Protein AF-A0A0A7GGQ1-F1 (afdb_monomer)

Foldseek 3Di:
DPVCVVPVDDDDDDDPDPVVCLVPDQKDFDDDPNDGPDIDGPPDHDDPCVVPVCVVVVVPD

Sequence (61 aa):
MELQRKFKVAYLFITHDVELAKLIADRIAIMHDGRVVKVVENNGGIKNADLLSETHTLSTF

Solvent-accessible surface area (backbone atoms only — not comparable to full-atom values): 4262 Å² total; per-residue (Å²): 134,66,64,56,78,74,64,77,62,86,84,86,84,88,75,90,55,66,70,64,48,61,78,76,40,65,62,50,74,44,71,54,96,95,36,80,78,44,76,49,67,48,88,80,67,73,54,68,69,82,62,49,78,55,51,71,73,63,70,79,114

pLDDT: mean 70.94, std 14.43, range [40.16, 88.31]

Organism: Geoglobus acetivorans (NCBI:txid565033)

Structure (mmCIF, N/CA/C/O backbone):
data_AF-A0A0A7GGQ1-F1
#
_entry.id   AF-A0A0A7GGQ1-F1
#
loop_
_atom_site.group_PDB
_atom_site.id
_atom_site.type_symbol
_atom_site.label_atom_id
_atom_site.label_alt_id
_atom_site.label_comp_id
_atom_site.label_asym_id
_atom_site.label_entity_id
_atom_site.label_seq_id
_atom_site.pdbx_PDB_ins_code
_atom_site.Cartn_x
_atom_site.Cartn_y
_atom_site.Cartn_z
_atom_site.occupancy
_atom_site.B_iso_or_equiv
_atom_site.auth_seq_id
_atom_site.auth_comp_id
_atom_site.auth_asym_id
_atom_site.auth_atom_id
_atom_site.pdbx_PDB_model_num
ATOM 1 N N . MET A 1 1 ? -6.854 6.352 13.050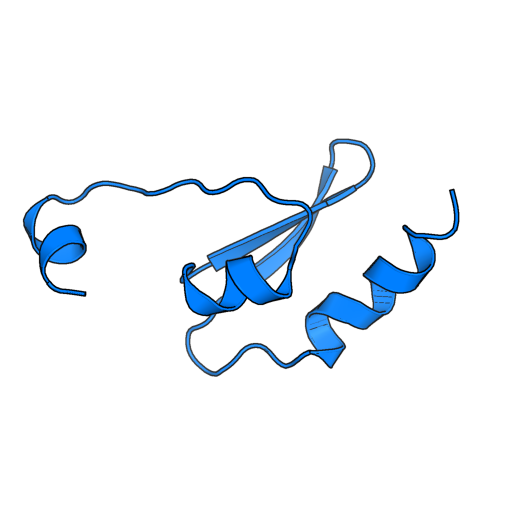 1.00 53.66 1 MET A N 1
ATOM 2 C CA . MET A 1 1 ? -7.771 5.529 12.221 1.00 53.66 1 MET A CA 1
ATOM 3 C C . MET A 1 1 ? -9.181 5.443 12.831 1.00 53.66 1 MET A C 1
ATOM 5 O O . MET A 1 1 ? -9.708 4.351 13.043 1.00 53.66 1 MET A O 1
ATOM 9 N N . GLU A 1 2 ? -9.805 6.585 13.139 1.00 49.53 2 GLU A N 1
ATOM 10 C CA . GLU A 1 2 ? -11.167 6.629 13.714 1.00 49.53 2 GLU A CA 1
ATOM 11 C C . GLU A 1 2 ? -12.212 7.089 12.682 1.00 49.53 2 GLU A C 1
ATOM 13 O O . GLU A 1 2 ? -13.347 6.622 12.681 1.00 49.53 2 GLU A O 1
ATOM 18 N N . LEU A 1 3 ? -11.801 7.928 11.726 1.00 55.16 3 LEU A N 1
ATOM 19 C CA . LEU A 1 3 ? -12.678 8.493 10.701 1.00 55.16 3 LEU A CA 1
ATOM 20 C C . LEU A 1 3 ? -13.097 7.466 9.631 1.00 55.16 3 LEU A C 1
ATOM 22 O O . LEU A 1 3 ? -14.269 7.379 9.281 1.00 55.16 3 LEU A O 1
ATOM 26 N N . GLN A 1 4 ? -12.170 6.621 9.166 1.00 55.84 4 GLN A N 1
ATOM 27 C CA . GLN A 1 4 ? -12.441 5.613 8.128 1.00 55.84 4 GLN A CA 1
ATOM 28 C C . GLN A 1 4 ? -13.495 4.583 8.569 1.00 55.84 4 GLN A C 1
ATOM 30 O O . GLN A 1 4 ? -14.414 4.265 7.815 1.00 55.84 4 GLN A O 1
ATOM 35 N N . ARG A 1 5 ? -13.421 4.126 9.829 1.00 57.22 5 ARG A N 1
ATOM 36 C CA . ARG A 1 5 ? -14.398 3.190 10.411 1.00 57.22 5 ARG A CA 1
ATOM 37 C C . ARG A 1 5 ? -15.798 3.794 10.529 1.00 57.22 5 ARG A C 1
ATOM 39 O O . ARG A 1 5 ? -16.780 3.067 10.419 1.00 57.22 5 ARG A O 1
ATOM 46 N N . LYS A 1 6 ? -15.889 5.111 10.725 1.00 55.75 6 LYS A N 1
ATOM 47 C CA . LYS A 1 6 ? -17.151 5.825 10.951 1.00 55.75 6 LYS A CA 1
ATOM 48 C C . LYS A 1 6 ? -17.903 6.148 9.654 1.00 55.75 6 LYS A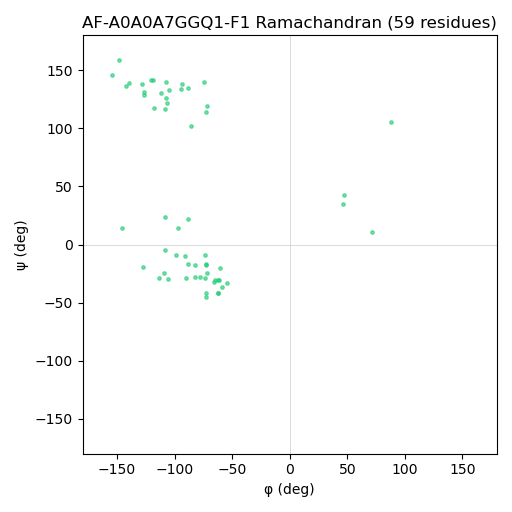 C 1
ATOM 50 O O . LYS A 1 6 ? -19.126 6.211 9.679 1.00 55.75 6 LYS A O 1
ATOM 55 N N . PHE A 1 7 ? -17.192 6.306 8.533 1.00 62.09 7 PHE A N 1
ATOM 56 C CA . PHE A 1 7 ? -17.778 6.745 7.258 1.00 62.09 7 PHE A CA 1
ATOM 57 C C . PHE A 1 7 ? -17.889 5.657 6.175 1.00 62.09 7 PHE A C 1
ATOM 59 O O . PHE A 1 7 ? -18.472 5.931 5.132 1.00 62.09 7 PHE A O 1
ATOM 66 N N . LYS A 1 8 ? -17.385 4.429 6.400 1.00 65.00 8 LYS A N 1
ATOM 67 C CA . LYS A 1 8 ? -17.400 3.320 5.410 1.00 65.00 8 LYS A CA 1
ATOM 68 C C . LYS A 1 8 ? -16.941 3.752 4.003 1.00 65.00 8 LYS A C 1
ATOM 70 O O . LYS A 1 8 ? -17.451 3.271 2.994 1.00 65.00 8 LYS A O 1
ATOM 75 N N . VAL A 1 9 ? -15.986 4.673 3.938 1.00 73.44 9 VAL A N 1
ATOM 76 C CA . VAL A 1 9 ? -15.426 5.178 2.681 1.00 73.44 9 VAL A CA 1
ATOM 77 C C . VAL A 1 9 ? -14.182 4.379 2.312 1.00 73.44 9 VAL A C 1
ATOM 79 O O . VAL A 1 9 ? -13.355 4.070 3.171 1.00 73.44 9 VAL A O 1
ATOM 82 N N . ALA A 1 10 ? -14.052 4.049 1.030 1.00 80.06 10 ALA A N 1
ATOM 83 C CA . ALA A 1 10 ? -12.838 3.464 0.482 1.00 80.06 10 ALA A CA 1
ATOM 84 C C . ALA A 1 10 ? -11.890 4.582 0.030 1.00 80.06 10 ALA A C 1
ATOM 86 O O . ALA A 1 10 ? -12.317 5.529 -0.631 1.00 80.06 10 ALA A O 1
ATOM 87 N N . TYR A 1 11 ? -10.608 4.456 0.369 1.00 78.25 11 TYR A N 1
ATOM 88 C CA . TYR A 1 11 ? -9.554 5.346 -0.108 1.00 78.25 11 TYR A CA 1
ATOM 89 C C . TYR A 1 11 ? -8.718 4.607 -1.149 1.00 78.25 11 TYR A C 1
ATOM 91 O O . TYR A 1 11 ? -8.160 3.551 -0.858 1.00 78.25 11 TYR A O 1
ATOM 99 N N . LEU A 1 12 ? -8.643 5.163 -2.357 1.00 84.75 12 LEU A N 1
ATOM 100 C CA . LEU A 1 12 ? -7.748 4.700 -3.412 1.00 84.75 12 LEU A CA 1
ATOM 101 C C . LEU A 1 12 ? -6.640 5.735 -3.579 1.00 84.75 12 LEU A C 1
ATOM 103 O O . LEU A 1 12 ? -6.908 6.880 -3.935 1.00 84.75 12 LEU A O 1
ATOM 107 N N . PHE A 1 13 ? -5.406 5.324 -3.313 1.00 82.25 13 PHE A N 1
ATOM 108 C CA . PHE A 1 13 ? -4.224 6.152 -3.509 1.00 82.25 13 PHE A CA 1
ATOM 109 C C . PHE A 1 13 ? -3.389 5.576 -4.652 1.00 82.25 13 PHE A C 1
ATOM 111 O O . PHE A 1 13 ? -3.126 4.375 -4.672 1.00 82.25 13 PHE A O 1
ATOM 118 N N . ILE A 1 14 ? -2.992 6.425 -5.602 1.00 85.31 14 ILE A N 1
ATOM 119 C CA . ILE A 1 14 ? -2.166 6.045 -6.751 1.00 85.31 14 ILE A CA 1
ATOM 120 C C . ILE A 1 14 ? -0.866 6.831 -6.649 1.00 85.31 14 ILE A C 1
ATOM 122 O O . ILE A 1 14 ? -0.869 8.060 -6.681 1.00 85.31 14 ILE A O 1
ATOM 126 N N . THR A 1 15 ? 0.240 6.115 -6.502 1.00 83.56 15 THR A N 1
ATOM 127 C CA . THR A 1 15 ? 1.581 6.688 -6.413 1.00 83.56 15 THR A CA 1
ATOM 128 C C . THR A 1 15 ? 2.586 5.726 -7.025 1.00 83.56 15 THR A C 1
ATOM 130 O O . THR A 1 15 ? 2.330 4.527 -7.128 1.00 83.56 15 THR A O 1
ATOM 133 N N . HIS A 1 16 ? 3.735 6.265 -7.409 1.00 84.38 16 HIS A N 1
ATOM 134 C CA . HIS A 1 16 ? 4.912 5.476 -7.751 1.00 84.38 16 HIS A CA 1
ATOM 135 C C . HIS A 1 16 ? 5.785 5.191 -6.513 1.00 84.38 16 HIS A C 1
ATOM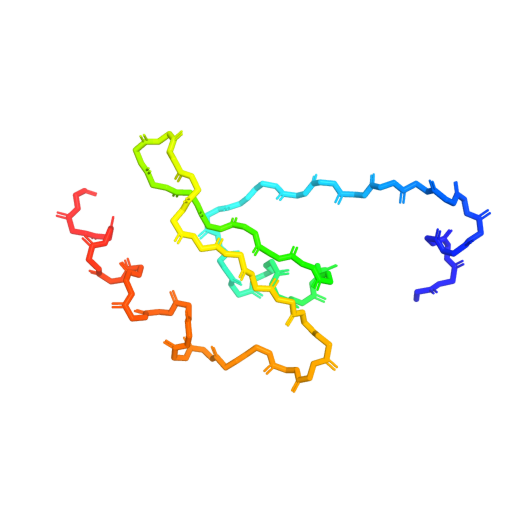 137 O O . HIS A 1 16 ? 6.622 4.294 -6.548 1.00 84.38 16 HIS A O 1
ATOM 143 N N . ASP A 1 17 ? 5.585 5.930 -5.415 1.00 82.81 17 ASP A N 1
ATOM 144 C CA . ASP A 1 17 ? 6.315 5.742 -4.162 1.00 82.81 17 ASP A CA 1
ATOM 145 C C . ASP A 1 17 ? 5.652 4.661 -3.301 1.00 82.81 17 ASP A C 1
ATOM 147 O O . ASP A 1 17 ? 4.638 4.858 -2.621 1.00 82.81 17 ASP A O 1
ATOM 151 N N . VAL A 1 18 ? 6.268 3.488 -3.342 1.00 77.81 18 VAL A N 1
ATOM 152 C CA . VAL A 1 18 ? 5.809 2.296 -2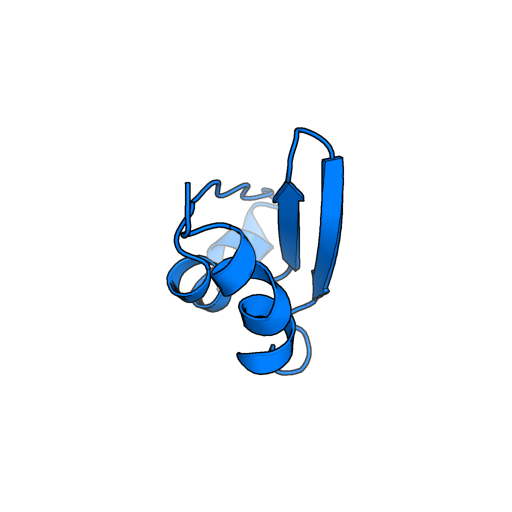.642 1.00 77.81 18 VAL A CA 1
ATOM 153 C C . VAL A 1 18 ? 6.016 2.401 -1.122 1.00 77.81 18 VAL A C 1
ATOM 155 O O . VAL A 1 18 ? 5.292 1.744 -0.373 1.00 77.81 18 VAL A O 1
ATOM 158 N N . GLU A 1 19 ? 6.960 3.209 -0.628 1.00 81.44 19 GLU A N 1
ATOM 159 C CA . GLU A 1 19 ? 7.189 3.390 0.814 1.00 81.44 19 GLU A CA 1
ATOM 160 C C . GLU A 1 19 ? 6.075 4.213 1.449 1.00 81.44 19 GLU A C 1
ATOM 162 O O . GLU A 1 19 ? 5.506 3.808 2.468 1.00 81.44 19 GLU A O 1
ATOM 167 N N . LEU A 1 20 ? 5.686 5.310 0.797 1.00 82.50 20 LEU A N 1
ATOM 168 C CA . LEU A 1 20 ? 4.568 6.127 1.254 1.00 82.50 20 LEU A CA 1
ATOM 169 C C . LEU A 1 20 ? 3.253 5.334 1.245 1.00 82.50 20 LEU A C 1
ATOM 171 O O . LEU A 1 20 ? 2.482 5.407 2.202 1.00 82.50 20 LEU A O 1
ATOM 175 N N . ALA A 1 21 ? 3.017 4.526 0.204 1.00 82.38 21 ALA A N 1
ATOM 176 C CA . ALA A 1 21 ? 1.825 3.684 0.101 1.00 82.38 21 ALA A CA 1
ATOM 177 C C . ALA A 1 21 ? 1.692 2.687 1.272 1.00 82.38 21 ALA A C 1
ATOM 179 O O . ALA A 1 21 ? 0.587 2.475 1.768 1.00 82.38 21 ALA A O 1
ATOM 180 N N . LYS A 1 22 ? 2.802 2.121 1.772 1.00 79.69 22 LYS A N 1
ATOM 181 C CA . LYS A 1 22 ? 2.810 1.187 2.920 1.00 79.69 22 LYS A CA 1
ATOM 182 C C . LYS A 1 22 ? 2.391 1.814 4.238 1.00 79.69 22 LYS A C 1
ATOM 184 O O . LYS A 1 22 ? 1.829 1.119 5.081 1.00 79.69 22 LYS A O 1
ATOM 189 N N . LEU A 1 23 ? 2.684 3.096 4.432 1.00 81.00 23 LEU A N 1
ATOM 190 C CA . LEU A 1 23 ? 2.357 3.787 5.676 1.00 81.00 23 LEU A CA 1
ATOM 191 C C . LEU A 1 23 ? 0.855 4.080 5.787 1.00 81.00 23 LEU A C 1
ATOM 193 O O . LEU A 1 23 ? 0.320 4.164 6.891 1.00 81.00 23 LEU A O 1
ATOM 197 N N . ILE A 1 24 ? 0.185 4.250 4.645 1.00 81.38 24 ILE A N 1
ATOM 198 C CA . ILE A 1 24 ? -1.192 4.756 4.582 1.00 81.38 24 ILE A CA 1
ATOM 199 C C . ILE A 1 24 ? -2.229 3.703 4.182 1.00 81.38 24 ILE A C 1
ATOM 201 O O . ILE A 1 24 ? -3.404 3.889 4.491 1.00 81.38 24 ILE A O 1
ATOM 205 N N . ALA A 1 25 ? -1.831 2.639 3.477 1.00 82.69 25 ALA A N 1
ATOM 206 C CA . ALA A 1 25 ? -2.754 1.672 2.893 1.00 82.69 25 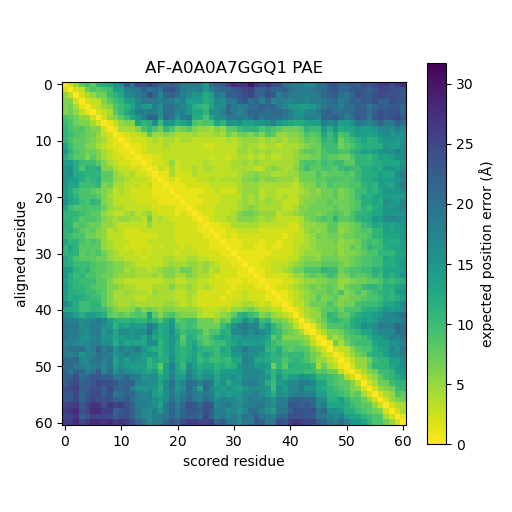ALA A CA 1
ATOM 207 C C . ALA A 1 25 ? -2.749 0.324 3.628 1.00 82.69 25 ALA A C 1
ATOM 209 O O . ALA A 1 25 ? -1.701 -0.226 3.975 1.00 82.69 25 ALA A O 1
ATOM 210 N N . ASP A 1 26 ? -3.944 -0.250 3.779 1.00 82.19 26 ASP A N 1
ATOM 211 C CA . ASP A 1 26 ? -4.130 -1.611 4.294 1.00 82.19 26 ASP A CA 1
ATOM 212 C C . ASP A 1 26 ? -3.837 -2.673 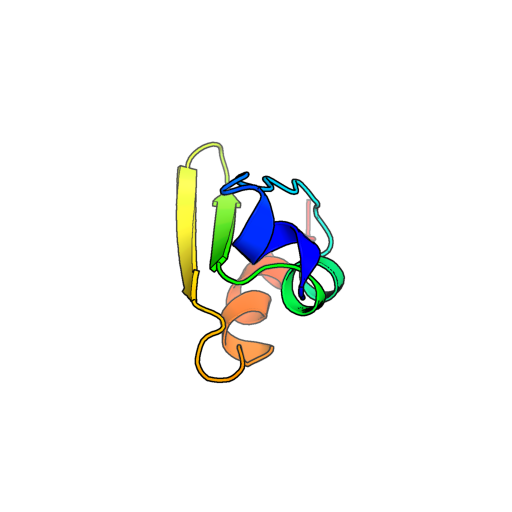3.223 1.00 82.19 26 ASP A C 1
ATOM 214 O O . ASP A 1 26 ? -3.460 -3.804 3.529 1.00 82.19 26 ASP A O 1
ATOM 218 N N . ARG A 1 27 ? -4.025 -2.327 1.944 1.00 83.56 27 ARG A N 1
ATOM 219 C CA . ARG A 1 27 ? -3.801 -3.207 0.789 1.00 83.56 27 ARG A CA 1
ATOM 220 C C . ARG A 1 27 ? -3.139 -2.425 -0.332 1.00 83.56 27 ARG A C 1
ATOM 222 O O . ARG A 1 27 ? -3.535 -1.297 -0.614 1.00 83.56 27 ARG A O 1
ATOM 229 N N . ILE A 1 28 ? -2.169 -3.044 -0.993 1.00 86.56 28 ILE A N 1
ATOM 230 C CA . ILE A 1 28 ? -1.418 -2.435 -2.093 1.00 86.56 28 ILE A CA 1
ATOM 231 C C . ILE A 1 28 ? -1.492 -3.360 -3.301 1.00 86.56 28 ILE A C 1
ATOM 233 O O . ILE A 1 28 ? -1.182 -4.545 -3.194 1.00 86.56 28 ILE A O 1
ATOM 237 N N . ALA A 1 29 ? -1.884 -2.813 -4.450 1.00 87.31 29 ALA A N 1
ATOM 238 C CA . ALA A 1 29 ? -1.780 -3.483 -5.738 1.00 87.31 29 ALA A CA 1
ATOM 239 C C . ALA A 1 29 ? -0.660 -2.824 -6.549 1.00 87.31 29 ALA A C 1
ATOM 241 O O . ALA A 1 29 ? -0.666 -1.608 -6.730 1.00 87.31 29 ALA A O 1
ATOM 242 N N . ILE A 1 30 ? 0.294 -3.620 -7.024 1.00 85.69 30 ILE A N 1
ATOM 243 C CA . ILE A 1 30 ? 1.340 -3.166 -7.941 1.00 85.69 30 ILE A CA 1
ATOM 244 C C . ILE A 1 30 ? 0.882 -3.469 -9.359 1.00 85.69 30 ILE A C 1
ATOM 246 O O . ILE A 1 30 ? 0.421 -4.578 -9.652 1.00 85.69 30 ILE A O 1
ATOM 250 N N . MET A 1 31 ? 1.030 -2.483 -10.238 1.00 85.12 31 MET A N 1
ATOM 251 C CA . MET A 1 31 ? 0.708 -2.596 -11.652 1.00 85.12 31 MET A CA 1
ATOM 252 C C . MET A 1 31 ? 1.952 -2.369 -12.509 1.00 85.12 31 MET A C 1
ATOM 254 O O . MET A 1 31 ? 2.756 -1.491 -12.210 1.00 85.12 31 MET A O 1
ATOM 258 N N . HIS A 1 32 ? 2.071 -3.140 -13.586 1.00 83.75 32 HIS A N 1
ATOM 259 C CA . HIS A 1 32 ? 3.086 -2.987 -14.623 1.00 83.75 32 HIS A CA 1
ATOM 260 C C . HIS A 1 32 ? 2.455 -3.279 -15.990 1.00 83.75 32 HIS A C 1
ATOM 262 O O . HIS A 1 32 ? 1.663 -4.216 -16.106 1.00 83.75 32 HIS A O 1
ATOM 268 N N . ASP A 1 33 ? 2.744 -2.458 -17.004 1.00 88.31 33 ASP A N 1
ATOM 269 C CA . ASP A 1 33 ? 2.168 -2.567 -18.357 1.00 88.31 33 ASP A CA 1
ATOM 270 C C . ASP A 1 33 ? 0.640 -2.765 -18.380 1.00 88.31 33 ASP A C 1
ATOM 272 O O . ASP A 1 33 ? 0.087 -3.601 -19.098 1.00 88.31 33 ASP A O 1
ATOM 276 N N . GLY A 1 34 ? -0.071 -2.014 -17.533 1.00 87.94 34 GLY A N 1
ATOM 277 C CA . GLY A 1 34 ? -1.534 -2.066 -17.450 1.00 87.94 34 GLY A CA 1
ATOM 278 C C . GLY A 1 34 ? -2.099 -3.346 -16.822 1.00 87.94 34 GLY A C 1
ATOM 279 O O . GLY A 1 34 ? -3.308 -3.567 -16.880 1.00 87.94 34 GLY A O 1
ATOM 280 N N . ARG A 1 35 ? -1.263 -4.189 -16.206 1.00 87.19 35 ARG A N 1
ATOM 281 C CA . ARG A 1 35 ? -1.679 -5.419 -15.520 1.00 87.19 35 ARG A CA 1
ATOM 282 C C . ARG A 1 35 ? -1.289 -5.375 -14.052 1.00 87.19 35 ARG A C 1
ATOM 284 O O . ARG A 1 35 ? -0.217 -4.893 -13.702 1.00 87.19 35 ARG A O 1
ATOM 291 N N . VAL A 1 36 ? -2.156 -5.897 -13.186 1.00 86.75 36 VAL A N 1
ATOM 292 C CA . VAL A 1 36 ? -1.822 -6.094 -11.770 1.00 86.75 36 VAL A CA 1
ATOM 293 C C . VAL A 1 36 ? -0.844 -7.257 -11.685 1.00 86.75 36 VAL A C 1
ATOM 295 O O . VAL A 1 36 ? -1.202 -8.387 -12.007 1.00 86.75 36 VAL A O 1
ATOM 298 N N . VAL A 1 37 ? 0.383 -6.972 -11.266 1.00 86.75 37 VAL A N 1
ATOM 299 C CA . VAL A 1 37 ? 1.427 -7.991 -11.104 1.00 86.75 37 VAL A CA 1
ATOM 300 C C . VAL A 1 37 ? 1.417 -8.585 -9.701 1.00 86.75 37 VAL A C 1
ATOM 302 O O . VAL A 1 37 ? 1.760 -9.750 -9.524 1.00 86.75 37 VAL A O 1
ATOM 305 N N . LYS A 1 38 ? 0.981 -7.813 -8.693 1.00 81.81 38 LYS A N 1
ATOM 306 C CA . LYS A 1 38 ? 0.994 -8.254 -7.295 1.00 81.81 38 LYS A CA 1
ATOM 307 C C . LYS A 1 38 ? -0.054 -7.541 -6.454 1.00 81.81 38 LYS A C 1
ATOM 309 O O . LYS A 1 38 ? -0.312 -6.357 -6.650 1.00 81.81 38 LYS A O 1
ATOM 314 N N . VAL A 1 39 ? -0.612 -8.249 -5.475 1.00 85.56 39 VAL A N 1
ATOM 315 C CA . VAL A 1 39 ? -1.468 -7.680 -4.426 1.00 85.56 39 VAL A CA 1
ATOM 316 C C . VAL A 1 39 ? -0.910 -8.102 -3.074 1.00 85.56 39 VAL A C 1
ATOM 318 O O . VAL A 1 39 ? -0.613 -9.277 -2.872 1.00 85.56 39 VAL A O 1
ATOM 321 N N . VAL A 1 40 ? -0.750 -7.145 -2.164 1.00 83.44 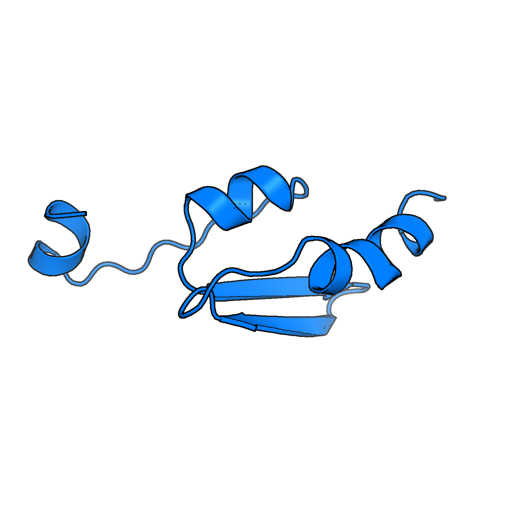40 VAL A N 1
ATOM 322 C CA . VAL A 1 40 ? -0.185 -7.361 -0.830 1.00 83.44 40 VAL A CA 1
ATOM 323 C C . VAL A 1 40 ? -1.121 -6.790 0.230 1.00 83.44 40 VAL A C 1
ATOM 325 O O . VAL A 1 40 ? -1.673 -5.702 0.063 1.00 83.44 40 VAL A O 1
ATOM 328 N N . GLU A 1 41 ? -1.296 -7.531 1.323 1.00 81.62 41 GLU A N 1
ATOM 329 C CA . GLU A 1 41 ? -2.086 -7.125 2.487 1.00 81.62 41 GLU A CA 1
ATOM 330 C C . GLU A 1 41 ? -1.160 -6.720 3.640 1.00 81.62 41 GLU A C 1
ATOM 332 O O . GLU A 1 41 ? -0.211 -7.429 3.967 1.00 81.62 41 GLU A O 1
ATOM 337 N N . ASN A 1 42 ? -1.435 -5.586 4.281 1.00 74.19 42 ASN A N 1
ATOM 338 C CA . ASN A 1 42 ? -0.603 -4.998 5.334 1.00 74.19 42 ASN A CA 1
ATOM 339 C C . ASN A 1 42 ? -0.952 -5.511 6.747 1.00 74.19 42 ASN A C 1
ATOM 341 O O . ASN A 1 42 ? -0.640 -4.879 7.751 1.00 74.19 42 ASN A O 1
ATOM 345 N N . ASN A 1 43 ? -1.585 -6.682 6.846 1.00 68.12 43 ASN A N 1
ATOM 346 C CA . ASN A 1 43 ? -2.130 -7.208 8.104 1.00 68.12 43 ASN A CA 1
ATOM 347 C C . ASN A 1 43 ? -1.053 -7.729 9.086 1.00 68.12 43 ASN A C 1
ATOM 349 O O . ASN A 1 43 ? -1.372 -8.028 10.234 1.00 68.12 43 ASN A O 1
ATOM 353 N N . GLY A 1 44 ? 0.213 -7.836 8.658 1.00 61.81 44 GLY A N 1
ATOM 354 C CA . GLY A 1 44 ? 1.324 -8.377 9.461 1.00 61.81 44 GLY A CA 1
ATOM 355 C C . GLY A 1 44 ? 2.694 -7.732 9.214 1.00 61.81 44 GLY A C 1
ATOM 356 O O . GLY A 1 44 ? 3.705 -8.286 9.641 1.00 61.81 44 GLY A O 1
ATOM 357 N N . GLY A 1 45 ? 2.737 -6.577 8.540 1.00 58.38 45 GLY A N 1
ATOM 358 C CA . GLY A 1 45 ? 3.972 -5.885 8.163 1.00 58.38 45 GLY A CA 1
ATOM 359 C C . GLY A 1 45 ? 4.515 -6.355 6.813 1.00 58.38 45 GLY A C 1
ATOM 360 O O . GLY A 1 45 ? 5.082 -7.439 6.690 1.00 58.38 45 GLY A O 1
ATOM 361 N N . ILE A 1 46 ? 4.355 -5.521 5.786 1.00 63.47 46 ILE A N 1
ATOM 362 C CA . ILE A 1 46 ? 4.897 -5.793 4.451 1.00 63.47 46 ILE A CA 1
ATOM 363 C C . ILE A 1 46 ? 6.418 -5.624 4.484 1.00 63.47 46 ILE A C 1
ATOM 365 O O . ILE A 1 46 ? 6.913 -4.525 4.748 1.00 63.47 46 ILE A O 1
ATOM 369 N N . LYS A 1 47 ? 7.187 -6.680 4.189 1.00 60.66 47 LYS A N 1
ATOM 370 C CA . LYS A 1 47 ? 8.649 -6.566 4.135 1.00 60.66 47 LYS A CA 1
ATOM 371 C C . LYS A 1 47 ? 9.055 -5.832 2.860 1.00 60.66 47 LYS A C 1
ATOM 373 O O . LYS A 1 47 ? 8.514 -6.074 1.785 1.00 60.66 47 LYS A O 1
ATOM 378 N N . ASN A 1 48 ? 10.050 -4.947 2.958 1.00 56.62 48 ASN A N 1
ATOM 379 C CA . ASN A 1 48 ? 10.576 -4.214 1.798 1.00 56.62 48 ASN A CA 1
ATOM 380 C C . ASN A 1 48 ? 11.025 -5.150 0.660 1.00 56.62 48 ASN A C 1
ATOM 382 O O . ASN A 1 48 ? 10.811 -4.823 -0.504 1.00 56.62 48 ASN A O 1
ATOM 386 N N . ALA A 1 49 ? 11.539 -6.339 0.990 1.00 57.06 49 ALA A N 1
ATOM 387 C CA . ALA A 1 49 ? 11.928 -7.359 0.017 1.00 57.06 49 ALA A CA 1
ATOM 388 C C . ALA A 1 49 ? 10.761 -7.871 -0.852 1.00 57.06 49 ALA A C 1
ATOM 390 O O . ALA A 1 49 ? 10.978 -8.179 -2.018 1.00 57.06 49 ALA A O 1
ATOM 391 N N . ASP A 1 50 ? 9.528 -7.896 -0.333 1.00 60.69 50 ASP A N 1
ATOM 392 C CA . ASP A 1 50 ? 8.362 -8.394 -1.077 1.00 60.69 50 ASP A CA 1
ATOM 393 C C . ASP A 1 50 ? 7.914 -7.430 -2.180 1.00 60.69 50 ASP A C 1
ATOM 395 O O . ASP A 1 50 ? 7.156 -7.815 -3.070 1.00 60.69 50 ASP A O 1
ATOM 399 N N . LEU A 1 51 ? 8.342 -6.170 -2.103 1.00 62.31 51 LEU A N 1
ATOM 400 C CA . LEU A 1 51 ? 7.925 -5.112 -3.018 1.00 62.31 51 LEU A CA 1
ATOM 401 C C . LEU A 1 51 ? 9.081 -4.616 -3.895 1.00 62.31 51 LEU A C 1
ATOM 403 O O . LEU A 1 51 ? 8.832 -4.213 -5.020 1.00 62.31 51 LEU A O 1
ATOM 407 N N . LEU A 1 52 ? 10.331 -4.681 -3.416 1.00 57.59 52 LEU A N 1
ATOM 408 C CA . LEU A 1 52 ? 11.517 -4.197 -4.137 1.00 57.59 52 LEU A CA 1
ATOM 409 C C . LEU A 1 52 ? 12.201 -5.245 -5.023 1.00 57.59 52 LEU A C 1
ATOM 411 O O . LEU A 1 52 ? 13.076 -4.868 -5.799 1.00 57.59 52 LEU A O 1
ATOM 415 N N . SER A 1 53 ? 11.825 -6.529 -4.945 1.00 55.28 53 SER A N 1
ATOM 416 C CA . SER A 1 53 ? 12.424 -7.561 -5.807 1.00 55.28 53 SER A CA 1
ATOM 417 C C . SER A 1 53 ? 12.204 -7.295 -7.301 1.00 55.28 53 SER A C 1
ATOM 419 O O . SER A 1 53 ? 12.950 -7.825 -8.114 1.00 55.28 53 SER A O 1
ATOM 421 N N . GLU A 1 54 ? 11.215 -6.467 -7.661 1.00 57.03 54 GLU A N 1
ATOM 422 C CA . GLU A 1 54 ? 10.871 -6.157 -9.056 1.00 57.03 54 GLU A CA 1
ATOM 423 C C . GLU A 1 54 ? 10.817 -4.651 -9.373 1.00 57.03 54 GLU A C 1
ATOM 425 O O . GLU A 1 54 ? 10.998 -4.288 -10.531 1.00 57.03 54 GLU A O 1
ATOM 430 N N . THR A 1 55 ? 10.686 -3.737 -8.395 1.00 53.34 55 THR A N 1
ATOM 431 C CA . THR A 1 55 ? 10.744 -2.284 -8.688 1.00 53.34 55 THR A CA 1
ATOM 432 C C . THR A 1 55 ? 12.103 -1.865 -9.257 1.00 53.34 55 THR A C 1
ATOM 434 O O . THR A 1 55 ? 12.165 -0.958 -10.082 1.00 53.34 55 THR A O 1
ATOM 437 N N . HIS A 1 56 ? 13.192 -2.548 -8.882 1.00 49.69 56 HIS A N 1
ATOM 438 C CA . HIS A 1 56 ? 14.528 -2.264 -9.421 1.00 49.69 56 HIS A CA 1
ATOM 439 C C . HIS A 1 56 ? 14.718 -2.714 -10.879 1.00 49.69 56 HIS A C 1
ATOM 441 O O . HIS A 1 56 ? 15.613 -2.218 -11.552 1.00 49.69 56 HIS A O 1
ATOM 447 N N . THR A 1 57 ? 13.854 -3.589 -11.402 1.00 50.62 57 THR A N 1
ATOM 448 C CA . THR A 1 57 ? 13.807 -3.902 -12.841 1.00 50.62 57 THR A CA 1
ATOM 449 C C . THR A 1 57 ? 13.000 -2.856 -13.622 1.00 50.62 57 THR A C 1
ATOM 451 O O . THR A 1 57 ? 13.155 -2.743 -14.83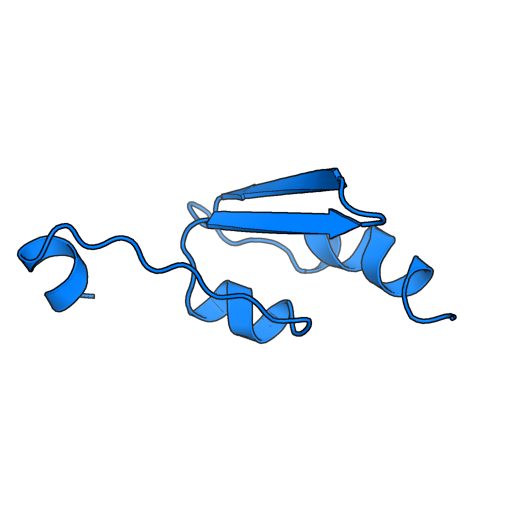3 1.00 50.62 57 THR A O 1
ATOM 454 N N . LEU A 1 58 ? 12.180 -2.050 -12.939 1.00 52.25 58 LEU A N 1
ATOM 455 C CA . LEU A 1 58 ? 11.286 -1.060 -13.550 1.00 52.25 58 LEU A CA 1
ATOM 456 C C . LEU A 1 58 ? 11.831 0.375 -13.531 1.00 52.25 58 LEU A C 1
ATOM 458 O O . LEU A 1 58 ? 11.262 1.241 -14.184 1.00 52.25 58 LEU A O 1
ATOM 462 N N . SER A 1 59 ? 12.933 0.635 -12.821 1.00 42.84 59 SER A N 1
ATOM 463 C CA . SER A 1 59 ? 13.608 1.943 -12.785 1.00 42.84 59 SER A CA 1
ATOM 464 C C . SER A 1 59 ? 14.799 2.058 -13.749 1.00 42.84 59 SER A C 1
ATOM 466 O O . SER A 1 59 ? 15.632 2.946 -13.587 1.00 42.84 59 SER A O 1
ATOM 468 N N . THR A 1 60 ? 14.943 1.137 -14.709 1.00 40.16 60 THR A N 1
ATOM 469 C CA . THR A 1 60 ? 15.982 1.182 -15.764 1.00 40.16 60 THR A CA 1
ATOM 470 C C . THR A 1 60 ? 15.399 1.508 -17.149 1.00 40.16 60 THR A C 1
ATOM 472 O O . THR A 1 60 ? 16.025 1.235 -18.169 1.00 40.16 60 THR A O 1
ATOM 475 N N . PHE A 1 61 ? 14.236 2.160 -17.194 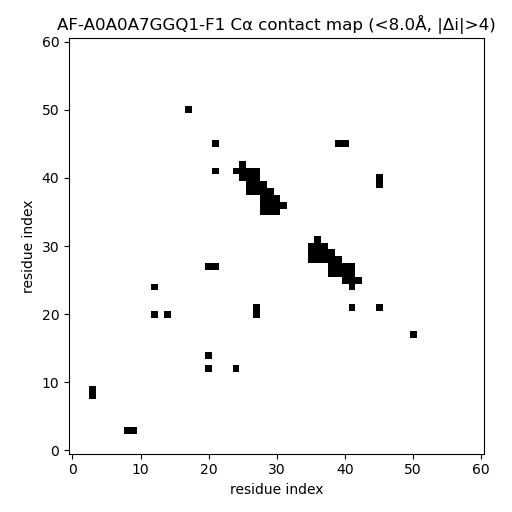1.00 43.94 61 PHE A N 1
ATOM 476 C CA . PHE A 1 61 ? 13.724 2.825 -18.393 1.00 43.94 61 PHE A CA 1
ATOM 477 C C . PHE A 1 61 ? 13.376 4.278 -18.084 1.00 43.94 61 PHE A C 1
ATOM 479 O O . PHE A 1 61 ? 12.780 4.517 -17.010 1.00 43.94 61 PHE A O 1
#

Secondary structure (DSSP, 8-state):
--HHHHHT-------S-HHHHHHH-SEEEEEETTEEEEEEE-TT---HHHHHHHHHHHS--

Mean predicted aligned error: 10.12 Å

Radius of gyration: 13.11 Å; Cα contacts (8 Å, |Δi|>4): 37; chains: 1; bounding box: 34×17×32 Å

InterPro domains:
  IPR027417 P-loop containing nucleoside triphosphate hydrolase [G3DSA:3.40.50.300] (1-60)
  IPR027417 P-loop containing nucleoside triphosphate hydrolase [SSF52540] (2-44)